Protein AF-L7L7N0-F1 (afdb_monomer_lite)

pLDDT: mean 76.64, std 14.83, range [45.53, 95.88]

Organism: NCBI:txid1121927

Radius of gyration: 48.12 Å; chains: 1; bounding box: 71×124×117 Å

InterPro domains:
  IPR010406 Protein of unknown function DUF1003 [PF06210] (37-137)
  IPR010406 Protein of unknown function DUF1003 [PTHR41386] (19-157)

Sequence (179 aa):
MTPRRLDTPSDGRRRVSDRFDADVVGVYAERVARFLGTGSYLAIQSIVVVVWIFLNIGVFAFEWDPYPFILLNLAFSTQAAYAAPLILLAQNRQENRDKVSLDEDRRRAAQTKSDTEFLARELAAVRLAVGETVTRDYLRRELDGLLDELLDRLAAGPAERGASSAVPPELTSLHRDRT

Structure (mmCIF, N/CA/C/O backbone):
data_AF-L7L7N0-F1
#
_entry.id   AF-L7L7N0-F1
#
loop_
_atom_site.group_PDB
_atom_site.id
_atom_site.type_symbol
_atom_site.label_atom_id
_atom_site.label_alt_id
_atom_site.label_comp_id
_atom_site.label_asym_id
_atom_site.label_entity_id
_atom_site.label_seq_id
_atom_site.pdbx_PDB_ins_code
_atom_site.Cartn_x
_atom_site.Cartn_y
_atom_site.Cartn_z
_atom_site.occupancy
_atom_site.B_iso_or_equiv
_atom_site.auth_seq_id
_atom_site.auth_comp_id
_atom_site.auth_asym_id
_atom_site.auth_atom_id
_atom_site.pdbx_PDB_model_num
ATOM 1 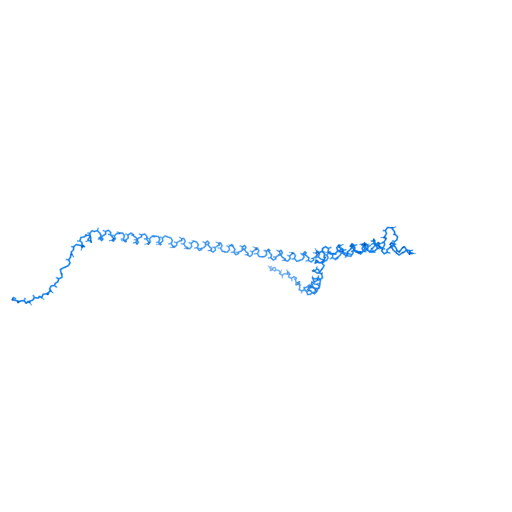N N . MET A 1 1 ? -42.019 31.771 11.434 1.00 45.53 1 MET A N 1
ATOM 2 C CA . MET A 1 1 ? -40.624 31.564 10.992 1.00 45.53 1 MET A CA 1
ATOM 3 C C . MET A 1 1 ? -40.309 30.080 11.090 1.00 45.53 1 MET A C 1
ATOM 5 O O . MET A 1 1 ? -40.008 29.599 12.171 1.00 45.53 1 MET A O 1
ATOM 9 N N . THR A 1 2 ? -40.461 29.337 9.999 1.00 48.53 2 THR A N 1
ATOM 10 C CA . THR A 1 2 ? -40.135 27.903 9.918 1.00 48.53 2 THR A CA 1
ATOM 11 C C . THR A 1 2 ? -38.901 27.754 9.025 1.00 48.53 2 THR A C 1
ATOM 13 O O . THR A 1 2 ? -38.911 28.283 7.911 1.00 48.53 2 THR A O 1
ATOM 16 N N . PRO A 1 3 ? -37.811 27.117 9.491 1.00 61.56 3 PRO A N 1
ATOM 17 C CA . PRO A 1 3 ? -36.571 27.053 8.731 1.00 61.56 3 PRO A CA 1
ATOM 18 C C . PRO A 1 3 ? -36.734 26.139 7.515 1.00 61.56 3 PRO A C 1
ATOM 20 O O . PRO A 1 3 ? -37.104 24.969 7.614 1.00 61.56 3 PRO A O 1
ATOM 23 N N . ARG A 1 4 ? -36.443 26.721 6.355 1.00 59.69 4 ARG A N 1
ATOM 24 C CA . ARG A 1 4 ? -36.387 26.089 5.041 1.00 59.69 4 ARG A CA 1
ATOM 25 C C . ARG A 1 4 ? -35.263 25.046 5.050 1.00 59.69 4 ARG A C 1
ATOM 27 O O . ARG A 1 4 ? -34.095 25.402 5.164 1.00 59.69 4 ARG A O 1
ATOM 34 N N . ARG A 1 5 ? -35.616 23.762 4.970 1.00 58.12 5 ARG A N 1
ATOM 35 C CA . ARG A 1 5 ? -34.667 22.658 4.770 1.00 58.12 5 ARG A CA 1
ATOM 36 C C . ARG A 1 5 ? -34.439 22.477 3.264 1.00 58.12 5 ARG A C 1
ATOM 38 O O . ARG A 1 5 ? -35.309 21.989 2.556 1.00 58.12 5 ARG A O 1
ATOM 45 N N . LEU A 1 6 ? -33.277 22.939 2.826 1.00 59.88 6 LEU A N 1
ATOM 46 C CA . LEU A 1 6 ? -32.586 22.782 1.539 1.00 59.88 6 LEU A CA 1
ATOM 47 C C . LEU A 1 6 ? -31.141 22.445 1.972 1.00 59.88 6 LEU A C 1
ATOM 49 O O . LEU A 1 6 ? -30.695 22.983 2.981 1.00 59.88 6 LEU A O 1
ATOM 53 N N . ASP A 1 7 ? -30.354 21.533 1.424 1.00 56.53 7 ASP A N 1
ATOM 54 C CA . ASP A 1 7 ? -30.317 20.823 0.158 1.00 56.53 7 ASP A CA 1
ATOM 55 C C . ASP A 1 7 ? -29.645 19.468 0.434 1.00 56.53 7 ASP A C 1
ATOM 57 O O . ASP A 1 7 ? -28.709 19.380 1.231 1.00 56.53 7 ASP A O 1
ATOM 61 N N . THR A 1 8 ? -30.080 18.396 -0.220 1.00 65.00 8 THR A N 1
ATOM 62 C CA . THR A 1 8 ? -29.271 17.175 -0.327 1.00 65.00 8 THR A CA 1
ATOM 63 C C . THR A 1 8 ? -28.892 17.042 -1.794 1.00 65.00 8 THR A C 1
ATOM 65 O O . THR A 1 8 ? -29.767 16.725 -2.602 1.00 65.00 8 THR A O 1
ATOM 68 N N . PRO A 1 9 ? -27.640 17.330 -2.192 1.00 59.34 9 PRO A N 1
ATOM 69 C CA . PRO A 1 9 ? -27.236 17.115 -3.569 1.00 59.34 9 PRO A CA 1
ATOM 70 C C . PRO A 1 9 ? -27.254 15.610 -3.861 1.00 59.34 9 PRO A C 1
ATOM 72 O O . PRO A 1 9 ? -26.589 14.810 -3.203 1.00 59.34 9 PRO A O 1
ATOM 75 N N . SER A 1 10 ? -28.067 15.224 -4.843 1.00 61.41 10 SER A N 1
ATOM 76 C CA . SER A 1 10 ? -28.111 13.876 -5.402 1.00 61.41 10 SER A CA 1
ATOM 77 C C . SER A 1 10 ? -26.831 13.625 -6.201 1.00 61.41 10 SER A C 1
ATOM 79 O O . SER A 1 10 ? -26.734 13.996 -7.369 1.00 61.41 10 SER A O 1
ATOM 81 N N . ASP A 1 11 ? -25.843 12.987 -5.577 1.00 60.16 11 ASP A N 1
ATOM 82 C CA . ASP A 1 11 ? -24.593 12.577 -6.232 1.00 60.16 11 ASP A CA 1
ATOM 83 C C . ASP A 1 11 ? -24.738 11.189 -6.894 1.00 60.16 11 ASP A C 1
ATOM 85 O O . ASP A 1 11 ? -24.020 10.227 -6.624 1.00 60.16 11 ASP A O 1
ATOM 89 N N . GLY A 1 12 ? -25.782 11.043 -7.715 1.00 58.50 12 GLY A N 1
ATOM 90 C CA . GLY A 1 12 ? -26.217 9.751 -8.254 1.00 58.50 12 GLY A CA 1
ATOM 91 C C . GLY A 1 12 ? -25.630 9.370 -9.615 1.00 58.50 12 GLY A C 1
ATOM 92 O O . GLY A 1 12 ? -25.898 8.269 -10.093 1.00 58.50 12 GLY A O 1
ATOM 93 N N . ARG A 1 13 ? -24.865 10.250 -10.281 1.00 56.81 13 ARG A N 1
ATOM 94 C CA . ARG A 1 13 ? -24.580 10.093 -11.725 1.00 56.81 13 ARG A CA 1
ATOM 95 C C . ARG A 1 13 ? -23.131 9.785 -12.109 1.00 56.81 13 ARG A C 1
ATOM 97 O O . ARG A 1 13 ? -22.865 9.600 -13.290 1.00 56.81 13 ARG A O 1
ATOM 104 N N . ARG A 1 14 ? -22.213 9.652 -11.145 1.00 56.41 14 ARG A N 1
ATOM 105 C CA . ARG A 1 14 ? -20.780 9.376 -11.401 1.00 56.41 14 ARG A CA 1
ATOM 106 C C . ARG A 1 14 ? -20.284 7.976 -11.023 1.00 56.41 14 ARG A C 1
ATOM 108 O O . ARG A 1 14 ? -19.096 7.725 -11.085 1.00 56.41 14 ARG A O 1
ATOM 115 N N . ARG A 1 15 ? -21.159 7.034 -10.652 1.00 58.00 15 ARG A N 1
ATOM 116 C CA . ARG A 1 15 ? -20.727 5.748 -10.054 1.00 58.00 15 ARG A CA 1
ATOM 117 C C . ARG A 1 15 ? -20.714 4.536 -10.998 1.00 58.00 15 ARG A C 1
ATOM 119 O O . ARG A 1 15 ? -20.417 3.427 -10.553 1.00 58.00 15 ARG A O 1
ATOM 126 N N . VAL A 1 16 ? -21.086 4.716 -12.269 1.00 56.34 16 VAL A N 1
ATOM 127 C CA . VAL A 1 16 ? -21.211 3.608 -13.239 1.00 56.34 16 VAL A CA 1
ATOM 128 C C . VAL A 1 16 ? -20.030 3.555 -14.214 1.00 56.34 16 VAL A C 1
ATOM 130 O O . VAL A 1 16 ? -19.582 2.455 -14.522 1.00 56.34 16 VAL A O 1
ATOM 133 N N . SER A 1 17 ? -19.470 4.700 -14.630 1.00 59.84 17 SER A N 1
ATOM 134 C CA . SER A 1 17 ? -18.269 4.733 -15.485 1.00 59.84 17 SER A CA 1
ATOM 135 C C . SER A 1 17 ? -17.025 4.205 -14.767 1.00 59.84 17 SER A C 1
ATOM 137 O O . SER A 1 17 ? -16.251 3.466 -15.361 1.00 59.84 17 SER A O 1
ATOM 139 N N . ASP A 1 18 ? -16.890 4.481 -13.467 1.00 58.69 18 ASP A N 1
ATOM 140 C CA . ASP A 1 18 ? -15.698 4.104 -12.695 1.00 58.69 18 ASP A CA 1
ATOM 141 C C . ASP A 1 18 ? -15.499 2.586 -12.559 1.00 58.69 18 ASP A C 1
ATOM 143 O O . ASP A 1 18 ? -14.375 2.136 -12.358 1.00 58.69 18 ASP A O 1
ATOM 147 N N . ARG A 1 19 ? -16.560 1.771 -12.666 1.00 58.88 19 ARG A N 1
ATOM 148 C CA . ARG A 1 19 ? -16.443 0.310 -12.486 1.00 58.88 19 ARG A CA 1
ATOM 149 C C . ARG A 1 19 ? -15.832 -0.391 -13.699 1.00 58.88 19 ARG A C 1
ATOM 151 O O . ARG A 1 19 ? -15.036 -1.303 -13.519 1.00 58.88 19 ARG A O 1
ATOM 158 N N . PHE A 1 20 ? -16.165 0.049 -14.912 1.00 55.50 20 P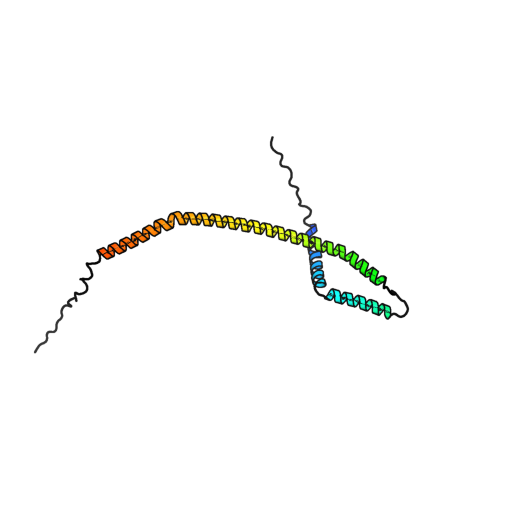HE A N 1
ATOM 159 C CA . PHE A 1 20 ? -15.662 -0.584 -16.136 1.00 55.50 20 PHE A CA 1
ATOM 160 C C . PHE A 1 20 ? -14.167 -0.315 -16.353 1.00 55.50 20 PHE A C 1
ATOM 162 O O . PHE A 1 20 ? -13.426 -1.239 -16.683 1.00 55.50 20 PHE A O 1
ATOM 169 N N . ASP A 1 21 ? -13.698 0.904 -16.071 1.00 64.38 21 ASP A N 1
ATOM 170 C CA . ASP A 1 21 ? -12.264 1.219 -16.106 1.00 64.38 21 ASP A CA 1
ATOM 171 C C . ASP A 1 21 ? -11.503 0.573 -14.934 1.00 64.38 21 ASP A C 1
ATOM 173 O O . ASP A 1 21 ? -10.330 0.204 -15.065 1.00 64.38 21 ASP A O 1
ATOM 177 N N . ALA A 1 22 ? -12.165 0.374 -13.787 1.00 63.91 22 ALA A N 1
ATOM 178 C CA . ALA A 1 22 ? -11.546 -0.238 -12.616 1.00 63.91 22 ALA A CA 1
ATOM 179 C C . ALA A 1 22 ? -11.165 -1.709 -12.834 1.00 63.91 22 ALA A C 1
ATOM 181 O O . ALA A 1 22 ? -10.072 -2.104 -12.409 1.00 63.91 22 ALA A O 1
ATOM 182 N N . ASP A 1 23 ? -12.011 -2.498 -13.490 1.00 68.94 23 ASP A N 1
ATOM 183 C CA . ASP A 1 23 ? -11.765 -3.932 -13.676 1.00 68.94 23 ASP A CA 1
ATOM 184 C C . ASP A 1 23 ? -10.646 -4.181 -14.694 1.00 68.94 23 ASP A C 1
ATOM 186 O O . ASP A 1 23 ? -9.697 -4.917 -14.414 1.00 68.94 23 ASP A O 1
ATOM 190 N N . VAL A 1 24 ? -10.684 -3.486 -15.835 1.00 70.44 24 VAL A N 1
ATOM 191 C CA . VAL A 1 24 ? -9.678 -3.627 -16.898 1.00 70.44 24 VAL A CA 1
ATOM 192 C C . VAL A 1 24 ? -8.301 -3.205 -16.384 1.00 70.44 24 VAL A C 1
ATOM 194 O O . VAL A 1 24 ? -7.350 -3.986 -16.416 1.00 70.44 24 VAL A O 1
ATOM 197 N N . VAL A 1 25 ? -8.192 -2.003 -15.811 1.00 69.31 25 VAL A N 1
ATOM 198 C CA . VAL A 1 25 ? -6.925 -1.489 -15.268 1.00 69.31 25 VAL A CA 1
ATOM 199 C C . VAL A 1 25 ? -6.458 -2.298 -14.049 1.00 69.31 25 VAL A C 1
ATOM 201 O O . VAL A 1 25 ? -5.255 -2.397 -13.817 1.00 69.31 25 VAL A O 1
ATOM 204 N N . GLY A 1 26 ? -7.369 -2.927 -13.296 1.00 71.56 26 GLY A N 1
ATOM 205 C CA . GLY A 1 26 ? -7.027 -3.788 -12.160 1.00 71.56 26 GLY A CA 1
ATOM 206 C C . GLY A 1 26 ? -6.234 -5.023 -12.588 1.00 71.56 26 GLY A C 1
ATOM 207 O O . GLY A 1 26 ? -5.173 -5.302 -12.029 1.00 71.56 26 GLY A O 1
ATOM 208 N N . VAL A 1 27 ? -6.686 -5.698 -13.648 1.00 77.06 27 VAL A N 1
ATOM 209 C CA . VAL A 1 27 ? -5.995 -6.866 -14.220 1.00 77.06 27 VAL A CA 1
ATOM 210 C C . VAL A 1 27 ? -4.625 -6.482 -14.796 1.00 77.06 27 VAL A C 1
ATOM 212 O O . VAL A 1 27 ? -3.644 -7.207 -14.602 1.00 77.06 27 VAL A O 1
ATOM 215 N N . TYR A 1 28 ? -4.519 -5.328 -15.466 1.00 75.38 28 TYR A N 1
ATOM 216 C CA . TYR A 1 28 ? -3.230 -4.826 -15.959 1.00 75.38 28 TYR A CA 1
ATOM 217 C C . TYR A 1 28 ? -2.274 -4.475 -14.815 1.00 75.38 28 TYR A C 1
ATOM 219 O O . TYR A 1 28 ? -1.110 -4.871 -14.863 1.00 75.38 28 TYR A O 1
ATOM 227 N N . ALA A 1 29 ? -2.754 -3.797 -13.770 1.00 72.75 29 ALA A N 1
ATOM 228 C CA . ALA A 1 29 ? -1.950 -3.440 -12.606 1.00 72.75 29 ALA A CA 1
ATOM 229 C C . ALA A 1 29 ? -1.427 -4.680 -11.872 1.00 72.75 29 ALA A C 1
ATOM 231 O O . ALA A 1 29 ? -0.257 -4.723 -11.511 1.00 72.75 29 ALA A O 1
ATOM 232 N N . GLU A 1 30 ? -2.242 -5.722 -11.714 1.00 80.25 30 GLU A N 1
ATOM 233 C CA . GLU A 1 30 ? -1.813 -6.975 -11.087 1.00 80.25 30 GLU A CA 1
ATOM 234 C C . GLU A 1 30 ? -0.767 -7.729 -11.924 1.00 80.25 30 GLU A C 1
ATOM 236 O O . GLU A 1 30 ? 0.146 -8.364 -11.389 1.00 80.25 30 GLU A O 1
ATOM 241 N N . ARG A 1 31 ? -0.852 -7.639 -13.255 1.00 79.38 31 ARG A N 1
ATOM 242 C CA . ARG A 1 31 ? 0.161 -8.204 -14.154 1.00 79.38 31 ARG A CA 1
ATOM 243 C C . ARG A 1 31 ? 1.468 -7.411 -14.103 1.00 79.38 31 ARG A C 1
ATOM 245 O O . ARG A 1 31 ? 2.533 -8.017 -14.023 1.00 79.38 31 ARG A O 1
ATOM 252 N N . VAL A 1 32 ? 1.386 -6.081 -14.098 1.00 76.50 32 VAL A N 1
ATOM 253 C CA . VAL A 1 32 ? 2.539 -5.175 -13.972 1.00 76.50 32 VAL A CA 1
ATOM 254 C C . VAL A 1 32 ? 3.199 -5.312 -12.599 1.00 76.50 32 VAL A C 1
ATOM 256 O O . VAL A 1 32 ? 4.418 -5.395 -12.529 1.00 76.50 32 VAL A O 1
ATOM 259 N N . ALA A 1 33 ? 2.429 -5.428 -11.516 1.00 78.44 33 ALA A N 1
ATOM 260 C CA . ALA A 1 33 ? 2.949 -5.621 -10.163 1.00 78.44 33 ALA A CA 1
ATOM 261 C C . ALA A 1 33 ? 3.716 -6.944 -10.027 1.00 78.44 33 ALA A C 1
ATOM 263 O O . ALA A 1 33 ? 4.829 -6.961 -9.504 1.00 78.44 33 ALA A O 1
ATOM 264 N N . ARG A 1 34 ? 3.176 -8.047 -10.565 1.00 80.06 34 ARG A N 1
ATOM 265 C CA . ARG A 1 34 ? 3.892 -9.335 -10.609 1.00 80.06 34 ARG A CA 1
ATOM 266 C C . ARG A 1 34 ? 5.153 -9.274 -11.473 1.00 80.06 34 ARG A C 1
ATOM 268 O O . ARG A 1 34 ? 6.156 -9.902 -11.140 1.00 80.06 34 ARG A O 1
ATOM 275 N N . PHE A 1 35 ? 5.112 -8.509 -12.561 1.00 78.25 35 PHE A N 1
ATOM 276 C CA . PHE A 1 35 ? 6.240 -8.336 -13.473 1.00 78.25 35 PHE A CA 1
ATOM 277 C C . PHE A 1 35 ? 7.359 -7.452 -12.899 1.00 78.25 35 PHE A C 1
ATOM 279 O O . PHE A 1 35 ? 8.527 -7.778 -13.077 1.00 78.25 35 PHE A O 1
ATOM 286 N N . LEU A 1 36 ? 7.019 -6.379 -12.178 1.00 77.31 36 LEU A N 1
ATOM 287 C CA . LEU A 1 36 ? 7.976 -5.479 -11.521 1.00 77.31 36 LEU A CA 1
ATOM 288 C C . LEU A 1 36 ? 8.532 -6.057 -10.210 1.00 77.31 36 LEU A C 1
ATOM 290 O O . LEU A 1 36 ? 9.675 -5.778 -9.864 1.00 77.31 36 LEU A O 1
ATOM 294 N N . GLY A 1 37 ? 7.745 -6.859 -9.484 1.00 71.62 37 GLY A N 1
ATOM 295 C CA . GLY A 1 37 ? 8.171 -7.497 -8.231 1.00 71.62 37 GLY A CA 1
ATOM 296 C C . GLY A 1 37 ? 9.097 -8.701 -8.428 1.00 71.62 37 GLY A C 1
ATOM 297 O O . GLY A 1 37 ? 9.842 -9.067 -7.523 1.00 71.62 37 GLY A O 1
ATOM 298 N N . THR A 1 38 ? 9.088 -9.298 -9.620 1.00 80.38 38 THR A N 1
ATOM 299 C CA . THR A 1 38 ? 10.027 -10.355 -10.001 1.00 80.38 38 THR A CA 1
ATOM 300 C C . THR A 1 38 ? 11.196 -9.680 -10.715 1.00 80.38 38 THR A C 1
ATOM 302 O O . THR A 1 38 ? 10.978 -9.014 -11.722 1.00 80.38 38 THR A O 1
ATOM 305 N N . GLY A 1 39 ? 12.444 -9.842 -10.255 1.00 84.19 39 GLY A N 1
ATOM 306 C CA . GLY A 1 39 ? 13.639 -9.195 -10.847 1.00 84.19 39 GLY A CA 1
ATOM 307 C C . GLY A 1 39 ? 13.866 -9.436 -12.357 1.00 84.19 39 GLY A C 1
ATOM 308 O O . GLY A 1 39 ? 14.780 -8.871 -12.955 1.00 84.19 39 GLY A O 1
ATOM 309 N N . SER A 1 40 ? 13.013 -10.241 -12.992 1.00 84.75 40 SER A N 1
ATOM 310 C CA . SER A 1 40 ? 12.897 -10.472 -14.428 1.00 84.75 40 SER A CA 1
ATOM 311 C C . SER A 1 40 ? 12.799 -9.199 -15.273 1.00 84.75 40 SER A C 1
ATOM 313 O O . SER A 1 40 ? 13.376 -9.183 -16.357 1.00 84.75 40 SER A O 1
ATOM 315 N N . TYR A 1 41 ? 12.128 -8.132 -14.817 1.00 86.50 41 TYR A N 1
ATOM 316 C CA . TYR A 1 41 ? 12.071 -6.881 -15.592 1.00 86.50 41 TYR A CA 1
ATOM 317 C C . TYR A 1 41 ? 13.466 -6.275 -15.803 1.00 86.50 41 TYR A C 1
ATOM 319 O O . TYR A 1 41 ? 13.849 -5.982 -16.936 1.00 86.50 41 TYR A O 1
ATOM 327 N N . LEU A 1 42 ? 14.252 -6.168 -14.726 1.00 87.56 42 LEU A N 1
ATOM 328 C CA . LEU A 1 42 ? 15.623 -5.653 -14.775 1.00 87.56 42 LEU A CA 1
ATOM 329 C C . LEU A 1 42 ? 16.539 -6.549 -15.616 1.00 87.56 42 LEU A C 1
ATOM 331 O O . LEU A 1 42 ? 17.396 -6.041 -16.338 1.00 87.56 42 LEU A O 1
ATOM 335 N N . ALA A 1 43 ? 16.333 -7.870 -15.569 1.00 90.50 43 ALA A N 1
ATOM 336 C CA . ALA A 1 43 ? 17.079 -8.820 -16.391 1.00 90.50 43 ALA A CA 1
ATOM 337 C C . ALA A 1 43 ? 16.795 -8.620 -17.890 1.00 90.50 43 ALA A C 1
ATOM 339 O O . ALA A 1 43 ? 17.729 -8.482 -18.677 1.00 90.50 43 ALA A O 1
ATOM 340 N N . ILE A 1 44 ? 15.518 -8.536 -18.283 1.00 90.31 44 ILE A N 1
ATOM 341 C CA . ILE A 1 44 ? 15.117 -8.297 -19.679 1.00 90.31 44 ILE A CA 1
ATOM 342 C C . ILE A 1 44 ? 15.632 -6.934 -20.158 1.00 90.31 44 ILE A C 1
ATOM 344 O O . ILE A 1 44 ? 16.208 -6.849 -21.240 1.00 90.31 44 ILE A O 1
ATOM 348 N N . GLN A 1 45 ? 15.483 -5.880 -19.350 1.00 89.69 45 GLN A N 1
ATOM 349 C CA . GLN A 1 45 ? 15.959 -4.537 -19.687 1.00 89.69 45 GLN A CA 1
ATOM 350 C C . GLN A 1 45 ? 17.480 -4.507 -19.901 1.00 89.69 45 GLN A C 1
ATOM 352 O O . GLN A 1 45 ? 17.952 -3.940 -20.884 1.00 89.69 45 GLN A O 1
ATOM 357 N N . SER A 1 46 ? 18.239 -5.172 -19.027 1.00 90.81 46 SER A N 1
ATOM 358 C CA . SER A 1 46 ? 19.694 -5.306 -19.166 1.00 90.81 46 SER A CA 1
ATOM 359 C C . SER A 1 46 ? 20.076 -6.051 -20.444 1.00 90.81 46 SER A C 1
ATOM 361 O O . SER A 1 46 ? 20.957 -5.599 -21.170 1.00 90.81 46 SER A O 1
ATOM 363 N N . ILE A 1 47 ? 19.385 -7.151 -20.764 1.00 94.06 47 ILE A N 1
ATOM 364 C CA . ILE A 1 47 ? 19.617 -7.910 -22.001 1.00 94.06 47 ILE A CA 1
ATOM 365 C C . ILE A 1 47 ? 19.379 -7.029 -23.229 1.00 94.06 47 ILE A C 1
ATOM 367 O O . ILE A 1 47 ? 20.204 -7.031 -24.135 1.00 94.06 47 ILE A O 1
ATOM 371 N N . VAL A 1 48 ? 18.296 -6.247 -23.256 1.00 90.81 48 VAL A N 1
ATOM 372 C CA . VAL A 1 48 ? 17.995 -5.342 -24.378 1.00 90.81 48 VAL A CA 1
ATOM 373 C C . VAL A 1 48 ? 19.115 -4.320 -24.580 1.00 90.81 48 VAL A C 1
ATOM 375 O O . VAL A 1 48 ? 19.574 -4.149 -25.706 1.00 90.81 48 VAL A O 1
ATOM 378 N N . VAL A 1 49 ? 19.597 -3.686 -23.505 1.00 89.38 49 VAL A N 1
ATOM 379 C CA . VAL A 1 49 ? 20.711 -2.723 -23.574 1.00 89.38 49 VAL A CA 1
ATOM 380 C C . VAL A 1 49 ? 21.985 -3.390 -24.089 1.00 89.38 49 VAL A C 1
ATOM 382 O O . VAL A 1 49 ? 22.641 -2.870 -24.987 1.00 89.38 49 VAL A O 1
ATOM 385 N N . VAL A 1 50 ? 22.318 -4.565 -23.556 1.00 89.88 50 VAL A N 1
ATOM 386 C CA . VAL A 1 50 ? 23.511 -5.322 -23.947 1.00 89.88 50 VAL A CA 1
ATOM 387 C C . VAL A 1 50 ? 23.443 -5.739 -25.420 1.00 89.88 50 VAL A C 1
ATOM 389 O O . VAL A 1 50 ? 24.401 -5.528 -26.159 1.00 89.88 50 VAL A O 1
ATOM 392 N N . VAL A 1 51 ? 22.304 -6.267 -25.876 1.00 89.12 51 VAL A N 1
ATOM 393 C CA . VAL A 1 51 ? 22.076 -6.631 -27.284 1.00 89.12 51 VAL A CA 1
ATOM 394 C C . VAL A 1 51 ? 22.161 -5.405 -28.191 1.00 89.12 51 VAL A C 1
ATOM 396 O O . VAL A 1 51 ? 22.758 -5.498 -29.259 1.00 89.12 51 VAL A O 1
ATOM 399 N N . TRP A 1 52 ? 21.624 -4.257 -27.771 1.00 85.75 52 TRP A N 1
ATOM 400 C CA . TRP A 1 52 ? 21.709 -3.008 -28.533 1.00 85.75 52 TRP A CA 1
ATOM 401 C C . TRP A 1 52 ? 23.158 -2.563 -28.733 1.00 85.75 52 TRP A C 1
ATOM 403 O O . TRP A 1 52 ? 23.563 -2.267 -29.856 1.00 85.75 52 TRP A O 1
ATOM 413 N N . ILE A 1 53 ? 23.957 -2.587 -27.661 1.00 83.25 53 ILE A N 1
ATOM 414 C CA . ILE A 1 53 ? 25.389 -2.271 -27.709 1.00 83.25 53 ILE A CA 1
ATOM 415 C C . ILE A 1 53 ? 26.119 -3.247 -28.645 1.00 83.25 53 ILE A C 1
ATOM 417 O O . ILE A 1 53 ? 26.866 -2.813 -29.519 1.00 83.25 53 ILE A O 1
ATOM 421 N N . PHE A 1 54 ? 25.880 -4.558 -28.523 1.00 84.12 54 PHE A N 1
ATOM 422 C CA . PHE A 1 54 ? 26.523 -5.557 -29.386 1.00 84.12 54 PHE A CA 1
ATOM 423 C C . PHE A 1 54 ? 26.118 -5.439 -30.858 1.00 84.12 54 PHE A C 1
ATOM 425 O O . PHE A 1 54 ? 26.971 -5.590 -31.730 1.00 84.12 54 PHE A O 1
ATOM 432 N N . LEU A 1 55 ? 24.848 -5.153 -31.151 1.00 81.94 55 LEU A N 1
ATOM 433 C CA . LEU A 1 55 ? 24.363 -4.941 -32.516 1.00 81.94 55 LEU A CA 1
ATOM 434 C C . LEU A 1 55 ? 24.987 -3.684 -33.133 1.00 81.94 55 LEU A C 1
ATOM 436 O O . LEU A 1 55 ? 25.369 -3.697 -34.300 1.00 81.94 55 LEU A O 1
ATOM 440 N N . ASN A 1 56 ? 25.152 -2.630 -32.336 1.00 78.38 56 ASN A N 1
ATOM 441 C CA . ASN A 1 56 ? 25.797 -1.395 -32.761 1.00 78.38 56 ASN A CA 1
ATOM 442 C C . ASN A 1 56 ? 27.296 -1.585 -33.067 1.00 78.38 56 ASN A C 1
ATOM 444 O O . ASN A 1 56 ? 27.773 -1.093 -34.083 1.00 78.38 56 ASN A O 1
ATOM 448 N N . ILE A 1 57 ? 28.014 -2.364 -32.246 1.00 73.81 57 ILE A N 1
ATOM 449 C CA . ILE A 1 57 ? 29.441 -2.677 -32.452 1.00 73.81 57 ILE A CA 1
ATOM 450 C C . ILE A 1 57 ? 29.645 -3.703 -33.587 1.00 73.81 57 ILE A C 1
ATOM 452 O O . ILE A 1 57 ? 30.656 -3.667 -34.285 1.00 73.81 57 ILE A O 1
ATOM 456 N N . GLY A 1 58 ? 28.707 -4.638 -33.775 1.00 69.94 58 GLY A N 1
ATOM 457 C CA . GLY A 1 58 ? 28.820 -5.737 -34.740 1.00 69.94 58 GLY A CA 1
ATOM 458 C C . GLY A 1 58 ? 28.472 -5.374 -36.189 1.00 69.94 58 GLY A C 1
ATOM 459 O O . GLY A 1 58 ? 28.973 -6.017 -37.112 1.00 69.94 58 GLY A O 1
ATOM 460 N N . VAL A 1 59 ? 27.645 -4.348 -36.425 1.00 61.59 59 VAL A N 1
ATOM 461 C CA . VAL A 1 59 ? 27.268 -3.904 -37.781 1.00 61.59 59 VAL A CA 1
ATOM 462 C C . VAL A 1 59 ? 28.286 -2.874 -38.294 1.00 61.59 59 VAL A C 1
ATOM 464 O O . VAL A 1 59 ? 28.080 -1.663 -38.266 1.00 61.59 59 VAL A O 1
ATOM 467 N N . PHE A 1 60 ? 29.409 -3.400 -38.783 1.00 58.53 60 PHE A N 1
ATOM 468 C CA . PHE A 1 60 ? 30.641 -2.707 -39.191 1.00 58.53 60 PHE A CA 1
ATOM 469 C C . PHE A 1 60 ? 30.564 -1.802 -40.450 1.00 58.53 60 PHE A C 1
ATOM 471 O O . PHE A 1 60 ? 31.542 -1.695 -41.186 1.00 58.53 60 PHE A O 1
ATOM 478 N N . ALA A 1 61 ? 29.444 -1.131 -40.743 1.00 58.16 61 ALA A N 1
ATOM 479 C CA . ALA A 1 61 ? 29.378 -0.253 -41.928 1.00 58.16 61 ALA A CA 1
ATOM 480 C C . ALA A 1 61 ? 28.489 0.996 -41.825 1.00 58.16 61 ALA A C 1
ATOM 482 O O . ALA A 1 61 ? 28.623 1.880 -42.666 1.00 58.16 61 ALA A O 1
ATOM 483 N N . PHE A 1 62 ? 27.582 1.084 -40.845 1.00 60.50 62 PHE A N 1
ATOM 484 C CA . PHE A 1 62 ? 26.542 2.126 -40.845 1.00 60.50 62 PHE A CA 1
ATOM 485 C C . PHE A 1 62 ? 26.423 2.947 -39.557 1.00 60.50 62 PHE A C 1
ATOM 487 O O . PHE A 1 62 ? 25.572 3.832 -39.543 1.00 60.50 62 PHE A O 1
ATOM 494 N N . GLU A 1 63 ? 27.239 2.677 -38.519 1.00 64.88 63 GLU A N 1
ATOM 495 C CA . GLU A 1 63 ? 27.312 3.457 -37.261 1.00 64.88 63 GLU A CA 1
ATOM 496 C C . GLU A 1 63 ? 25.949 4.039 -36.843 1.00 64.88 63 GLU A C 1
ATOM 498 O O . GLU A 1 63 ? 25.769 5.245 -36.698 1.00 64.88 63 GLU A O 1
ATOM 503 N N . TRP A 1 64 ? 24.937 3.173 -36.7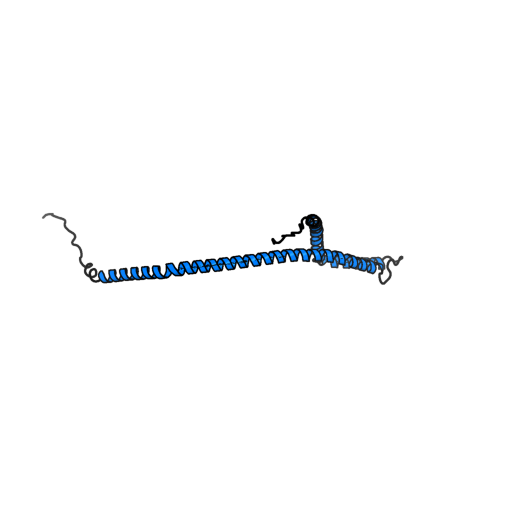29 1.00 65.44 64 TRP A N 1
ATOM 504 C CA . TRP A 1 64 ? 23.538 3.617 -36.678 1.00 65.44 64 TRP A CA 1
ATOM 505 C C . TRP A 1 64 ? 23.201 4.411 -35.401 1.00 65.44 64 TRP A C 1
ATOM 507 O O . TRP A 1 64 ? 22.214 5.141 -35.368 1.00 65.44 64 TRP A O 1
ATOM 517 N N . ASP A 1 65 ? 24.035 4.282 -34.364 1.00 72.44 65 ASP A N 1
ATOM 518 C CA . ASP A 1 65 ? 23.980 5.066 -33.125 1.00 72.44 65 ASP A CA 1
ATOM 519 C C . ASP A 1 65 ? 25.400 5.176 -32.517 1.00 72.44 65 ASP A C 1
ATOM 521 O O . ASP A 1 65 ? 25.762 4.345 -31.684 1.00 72.44 65 ASP A O 1
ATOM 525 N N . PRO A 1 66 ? 26.254 6.114 -32.974 1.00 70.69 66 PRO A N 1
ATOM 526 C CA . PRO A 1 66 ? 27.621 6.267 -32.476 1.00 70.69 66 PRO A CA 1
ATOM 527 C C . PRO A 1 66 ? 27.638 6.653 -30.991 1.00 70.69 66 PRO A C 1
ATOM 529 O O . PRO A 1 66 ? 26.689 7.246 -30.473 1.00 70.69 66 PRO A O 1
ATOM 532 N N . TYR A 1 67 ? 28.740 6.368 -30.292 1.00 63.84 67 TYR A N 1
ATOM 533 C CA . TYR A 1 67 ? 28.938 6.813 -28.906 1.00 63.84 67 TYR A CA 1
ATOM 534 C C . TYR A 1 67 ? 28.690 8.334 -28.804 1.00 63.84 67 TYR A C 1
ATOM 536 O O . TYR A 1 67 ? 29.369 9.077 -29.519 1.00 63.84 67 TYR A O 1
ATOM 544 N N . PRO A 1 68 ? 27.739 8.839 -27.981 1.00 66.44 68 PRO A N 1
ATOM 545 C CA . PRO A 1 68 ? 27.191 8.281 -26.732 1.00 66.44 68 PRO A CA 1
ATOM 546 C C . PRO A 1 68 ? 25.760 7.671 -26.793 1.00 66.44 68 PRO A C 1
ATOM 548 O O . PRO A 1 68 ? 24.988 7.839 -25.848 1.00 66.44 68 PRO A O 1
ATOM 551 N N . PHE A 1 69 ? 25.389 6.956 -27.861 1.00 80.00 69 PHE A N 1
ATOM 552 C CA . PHE A 1 69 ? 24.096 6.253 -28.011 1.00 80.00 69 PHE A CA 1
ATOM 553 C C . PHE A 1 69 ? 22.859 7.158 -27.812 1.00 80.00 69 PHE A C 1
ATOM 555 O O . PHE A 1 69 ? 22.108 7.054 -26.833 1.00 80.00 69 PHE A O 1
ATOM 562 N N . ILE A 1 70 ? 22.657 8.106 -28.728 1.00 82.88 70 ILE A N 1
ATOM 563 C CA . ILE A 1 70 ? 21.597 9.124 -28.655 1.00 82.88 70 ILE A CA 1
ATOM 564 C C . ILE A 1 70 ? 20.212 8.484 -28.776 1.00 82.88 70 ILE A C 1
ATOM 566 O O . ILE A 1 70 ? 19.287 8.896 -28.074 1.00 82.88 70 ILE A O 1
ATOM 570 N N . LEU A 1 71 ? 20.057 7.464 -29.625 1.00 84.88 71 LEU A N 1
ATOM 571 C CA . LEU A 1 71 ? 18.763 6.806 -29.826 1.00 84.88 71 LEU A CA 1
ATOM 572 C C . LEU A 1 71 ? 18.349 6.000 -28.597 1.00 84.88 71 LEU A C 1
ATOM 574 O O . LEU A 1 71 ? 17.190 6.072 -28.180 1.00 84.88 71 LEU A O 1
ATOM 578 N N . LEU A 1 72 ? 19.298 5.294 -27.975 1.00 86.88 72 LEU A N 1
ATOM 579 C CA . LEU A 1 72 ? 19.058 4.599 -26.711 1.00 86.88 72 LEU A CA 1
ATOM 580 C C . LEU A 1 72 ? 18.635 5.595 -25.624 1.00 86.88 72 LEU A C 1
ATOM 582 O O . LEU A 1 72 ? 17.617 5.394 -24.962 1.00 86.88 72 LEU A O 1
ATOM 586 N N . ASN A 1 73 ? 19.355 6.708 -25.483 1.00 87.50 73 ASN A N 1
ATOM 587 C CA . ASN A 1 73 ? 19.008 7.752 -24.517 1.00 87.50 73 ASN A CA 1
ATOM 588 C C . ASN A 1 73 ? 17.635 8.384 -24.780 1.00 87.50 73 ASN A C 1
ATOM 590 O O . ASN A 1 73 ? 16.875 8.626 -23.838 1.00 87.50 73 ASN A O 1
ATOM 594 N N . LEU A 1 74 ? 17.277 8.624 -26.043 1.00 88.50 74 LEU A N 1
ATOM 595 C CA . LEU A 1 74 ? 15.963 9.147 -26.410 1.00 88.50 74 LEU A CA 1
ATOM 596 C C . LEU A 1 74 ? 14.847 8.149 -26.067 1.00 88.50 74 LEU A C 1
ATOM 598 O O . LEU A 1 74 ? 13.803 8.539 -25.533 1.00 88.50 74 LEU A O 1
ATOM 602 N N . ALA A 1 75 ? 15.078 6.857 -26.317 1.00 89.19 75 ALA A N 1
ATOM 603 C CA . ALA A 1 75 ? 14.140 5.797 -25.970 1.00 89.19 75 ALA A CA 1
ATOM 604 C C . ALA A 1 75 ? 13.926 5.713 -24.451 1.00 89.19 75 ALA A C 1
ATOM 606 O O . ALA A 1 75 ? 12.783 5.733 -23.997 1.00 89.19 75 ALA A O 1
ATOM 607 N N . PHE A 1 76 ? 15.003 5.716 -23.660 1.00 90.31 76 PHE A N 1
ATOM 608 C CA . PHE A 1 76 ? 14.930 5.744 -22.195 1.00 90.31 76 PHE A CA 1
ATOM 609 C C . PHE A 1 76 ? 14.240 7.003 -21.661 1.00 90.31 76 PHE A C 1
ATOM 611 O O . PHE A 1 76 ? 13.427 6.919 -20.741 1.00 90.31 76 PHE A O 1
ATOM 618 N N . SER A 1 77 ? 14.511 8.165 -22.260 1.00 93.62 77 SER A N 1
ATOM 619 C CA . SER A 1 77 ? 13.864 9.425 -21.876 1.00 93.62 77 SER A CA 1
ATOM 620 C C . SER A 1 77 ? 12.354 9.363 -22.109 1.00 93.62 77 SER A C 1
ATOM 622 O O . SER A 1 77 ? 11.566 9.728 -21.238 1.00 93.62 77 SER A O 1
ATOM 624 N N . THR A 1 78 ? 11.941 8.824 -23.256 1.00 91.88 78 THR A N 1
ATOM 625 C CA . THR A 1 78 ? 10.523 8.624 -23.586 1.00 91.88 78 THR A CA 1
ATOM 626 C C . THR A 1 78 ? 9.883 7.575 -22.671 1.00 91.88 78 THR A C 1
ATOM 628 O O . THR A 1 78 ? 8.765 7.769 -22.192 1.00 91.88 78 THR A O 1
ATOM 631 N N . GLN A 1 79 ? 10.599 6.487 -22.369 1.00 93.12 79 GLN A N 1
ATOM 632 C CA . GLN A 1 79 ? 10.150 5.438 -21.453 1.00 93.12 79 GLN A CA 1
ATOM 633 C C . GLN A 1 79 ? 9.877 6.004 -20.053 1.00 93.12 79 GLN A C 1
ATOM 635 O O . GLN A 1 79 ? 8.820 5.740 -19.480 1.00 93.12 79 GLN A O 1
ATOM 640 N N . ALA A 1 80 ? 10.791 6.816 -19.519 1.00 90.88 80 ALA A N 1
ATOM 641 C CA . ALA A 1 80 ? 10.610 7.485 -18.234 1.00 90.88 80 ALA A CA 1
ATOM 642 C C . ALA A 1 80 ? 9.435 8.478 -18.265 1.00 90.88 80 ALA A C 1
ATOM 644 O O . ALA A 1 80 ? 8.620 8.500 -17.340 1.00 90.88 80 ALA A O 1
ATOM 645 N N . ALA A 1 81 ? 9.301 9.247 -19.351 1.00 94.75 81 ALA A N 1
ATOM 646 C CA . ALA A 1 81 ? 8.217 10.212 -19.517 1.00 94.75 81 ALA A CA 1
ATOM 647 C C . ALA A 1 81 ? 6.827 9.552 -19.526 1.00 94.75 81 ALA A C 1
ATOM 649 O O . ALA A 1 81 ? 5.893 10.093 -18.939 1.00 94.75 81 ALA A O 1
ATOM 650 N N . TYR A 1 82 ? 6.683 8.370 -20.136 1.00 93.00 82 TYR A N 1
ATOM 651 C CA . TYR A 1 82 ? 5.421 7.619 -20.132 1.00 93.00 82 TYR A CA 1
ATOM 652 C C . TYR A 1 82 ? 5.190 6.816 -18.839 1.00 93.00 82 TYR A C 1
ATOM 654 O O . TYR A 1 82 ? 4.046 6.556 -18.461 1.00 93.00 82 TYR A O 1
ATOM 662 N N . ALA A 1 83 ? 6.253 6.463 -18.111 1.00 89.50 83 ALA A N 1
ATOM 663 C CA . ALA A 1 83 ? 6.124 5.796 -16.819 1.00 89.50 83 ALA A CA 1
ATOM 664 C C . ALA A 1 83 ? 5.455 6.698 -15.767 1.00 89.50 83 ALA A C 1
ATOM 666 O O . ALA A 1 83 ? 4.602 6.227 -15.019 1.00 89.50 83 ALA A O 1
ATOM 667 N N . ALA A 1 84 ? 5.783 7.994 -15.736 1.00 88.69 84 ALA A N 1
ATOM 668 C CA . ALA A 1 84 ? 5.229 8.949 -14.770 1.00 88.69 84 ALA A CA 1
ATOM 669 C C . ALA A 1 84 ? 3.679 8.987 -14.719 1.00 88.69 84 ALA A C 1
ATOM 671 O O . ALA A 1 84 ? 3.125 8.801 -13.632 1.00 88.69 84 ALA A O 1
ATOM 672 N N . PRO A 1 85 ? 2.942 9.162 -15.837 1.00 86.44 85 PRO A N 1
ATOM 673 C CA . PRO A 1 85 ? 1.478 9.159 -15.814 1.00 86.44 85 PRO A CA 1
ATOM 674 C C . PRO A 1 85 ? 0.879 7.784 -15.485 1.00 86.44 85 PRO A C 1
ATOM 676 O O . PRO A 1 85 ? -0.149 7.718 -14.812 1.00 86.44 85 PRO A O 1
ATOM 679 N N . LEU A 1 86 ? 1.517 6.685 -15.903 1.00 84.38 86 LEU A N 1
ATOM 680 C CA . LEU A 1 86 ? 1.086 5.329 -15.541 1.00 84.38 86 LEU A CA 1
ATOM 681 C C . LEU A 1 86 ? 1.191 5.083 -14.033 1.00 84.38 86 LEU A C 1
ATOM 683 O O . LEU A 1 86 ? 0.268 4.542 -13.423 1.00 84.38 86 LEU A O 1
ATOM 687 N N . ILE A 1 87 ? 2.302 5.511 -13.432 1.00 85.12 87 ILE A N 1
ATOM 688 C CA . ILE A 1 87 ? 2.527 5.428 -11.988 1.00 85.12 87 ILE A CA 1
ATOM 689 C C . ILE A 1 87 ? 1.500 6.289 -11.251 1.00 85.12 87 ILE A C 1
ATOM 691 O O . ILE A 1 87 ? 0.899 5.811 -10.295 1.00 85.12 87 ILE A O 1
ATOM 695 N N . LEU A 1 88 ? 1.236 7.513 -11.718 1.00 84.56 88 LEU A N 1
ATOM 696 C CA . LEU A 1 88 ? 0.234 8.402 -11.121 1.00 84.56 88 LEU A CA 1
ATOM 697 C C . LEU A 1 88 ? -1.166 7.772 -11.141 1.00 84.56 88 LEU A C 1
ATOM 699 O O . LEU A 1 88 ? -1.893 7.830 -10.149 1.00 84.56 88 LEU A O 1
ATOM 703 N N . LEU A 1 89 ? -1.540 7.116 -12.242 1.00 81.38 89 LEU A N 1
ATOM 704 C CA . LEU A 1 89 ? -2.827 6.429 -12.342 1.00 81.38 89 LEU A CA 1
ATOM 705 C C . LEU A 1 89 ? -2.904 5.215 -11.402 1.00 81.38 89 LEU A C 1
ATOM 707 O O . LEU A 1 89 ? -3.943 4.977 -10.782 1.00 81.38 89 LEU A O 1
ATOM 711 N N . ALA A 1 90 ? -1.803 4.473 -11.254 1.00 79.31 90 ALA A N 1
ATOM 712 C CA . ALA A 1 90 ? -1.706 3.377 -10.294 1.00 79.31 90 ALA A CA 1
ATOM 713 C C . ALA A 1 90 ? -1.794 3.877 -8.839 1.00 79.31 90 ALA A C 1
ATOM 715 O O . ALA A 1 90 ? -2.509 3.280 -8.031 1.00 79.31 90 ALA A O 1
ATOM 716 N N . GLN A 1 91 ? -1.137 4.996 -8.523 1.00 82.62 91 GLN A N 1
ATOM 717 C CA . GLN A 1 91 ? -1.133 5.613 -7.194 1.00 82.62 91 GLN A CA 1
ATOM 718 C C . GLN A 1 91 ? -2.510 6.154 -6.801 1.00 82.62 91 GLN A C 1
ATOM 720 O O . GLN A 1 91 ? -3.001 5.809 -5.730 1.00 82.62 91 GLN A O 1
ATOM 725 N N . ASN A 1 92 ? -3.191 6.896 -7.682 1.00 77.12 92 ASN A N 1
ATOM 726 C CA . ASN A 1 92 ? -4.551 7.393 -7.422 1.00 77.12 92 ASN A CA 1
ATOM 727 C C . ASN A 1 92 ? -5.526 6.259 -7.061 1.00 77.12 92 ASN A C 1
ATOM 729 O O . ASN A 1 92 ? -6.449 6.432 -6.264 1.00 77.12 92 ASN A O 1
ATOM 733 N N . ARG A 1 93 ? -5.326 5.068 -7.635 1.00 74.12 93 ARG A N 1
ATOM 734 C CA . ARG A 1 93 ? -6.139 3.891 -7.316 1.00 74.12 93 ARG A CA 1
ATOM 735 C C . ARG A 1 93 ? -5.777 3.244 -5.988 1.00 74.12 93 ARG A C 1
ATOM 737 O O . ARG A 1 93 ? -6.693 2.823 -5.283 1.00 74.12 93 ARG A O 1
ATOM 744 N N . GLN A 1 94 ? -4.489 3.146 -5.664 1.00 78.62 94 GLN A N 1
ATOM 745 C CA . GLN A 1 94 ? -4.050 2.682 -4.346 1.00 78.62 94 GLN A CA 1
ATOM 746 C C . GLN A 1 94 ? -4.622 3.595 -3.261 1.00 78.62 94 GLN A C 1
ATOM 748 O O . GLN A 1 94 ? -5.321 3.112 -2.380 1.00 78.62 94 GLN A O 1
ATOM 753 N N . GLU A 1 95 ? -4.493 4.912 -3.424 1.00 82.00 95 GLU A N 1
ATOM 754 C CA . GLU A 1 95 ? -5.016 5.892 -2.472 1.00 82.00 95 GLU A CA 1
ATOM 755 C C . GLU A 1 95 ? -6.542 5.782 -2.295 1.00 82.00 95 GLU A C 1
ATOM 757 O O . GLU A 1 95 ? -7.050 5.841 -1.176 1.00 82.00 95 GLU A O 1
ATOM 762 N N . ASN A 1 96 ? -7.295 5.569 -3.379 1.00 81.00 96 ASN A N 1
ATOM 763 C CA . ASN A 1 96 ? -8.742 5.360 -3.293 1.00 81.00 96 ASN A CA 1
ATOM 764 C C . ASN A 1 96 ? -9.111 4.062 -2.560 1.00 81.00 96 ASN A C 1
ATOM 766 O O . ASN A 1 96 ? -10.055 4.057 -1.768 1.00 81.00 96 ASN A O 1
ATOM 770 N N . ARG A 1 97 ? -8.383 2.964 -2.800 1.00 81.62 97 ARG A N 1
ATOM 771 C CA . ARG A 1 97 ? -8.597 1.693 -2.092 1.00 81.62 97 ARG A CA 1
ATOM 772 C C . ARG A 1 97 ? -8.257 1.828 -0.608 1.00 81.62 97 ARG A C 1
ATOM 774 O O . ARG A 1 97 ? -9.031 1.371 0.232 1.00 81.62 97 ARG A O 1
ATOM 781 N N . ASP A 1 98 ? -7.155 2.499 -0.302 1.00 82.62 98 ASP A N 1
ATOM 782 C CA . ASP A 1 98 ? -6.691 2.728 1.063 1.00 82.62 98 ASP A CA 1
ATOM 783 C C . ASP A 1 98 ? -7.695 3.584 1.838 1.00 82.62 98 ASP A C 1
ATOM 785 O O . ASP A 1 98 ? -8.063 3.224 2.957 1.00 82.62 98 ASP A O 1
ATOM 789 N N . LYS A 1 99 ? -8.238 4.641 1.213 1.00 86.19 99 LYS A N 1
ATOM 790 C CA . LYS A 1 99 ? -9.325 5.464 1.774 1.00 86.19 99 LYS A CA 1
ATOM 791 C C . LYS A 1 99 ? -10.560 4.637 2.127 1.00 86.19 99 LYS A C 1
ATOM 793 O O . LYS A 1 99 ? -11.072 4.770 3.235 1.00 86.19 99 LYS A O 1
ATOM 798 N N . VAL A 1 100 ? -11.019 3.769 1.220 1.00 85.62 100 VAL A N 1
ATOM 799 C CA . VAL A 1 100 ? -12.180 2.899 1.484 1.00 85.62 100 VAL A CA 1
ATOM 800 C C . VAL A 1 100 ? -11.896 1.949 2.647 1.00 85.62 100 VAL A C 1
ATOM 802 O O . VAL A 1 100 ? -12.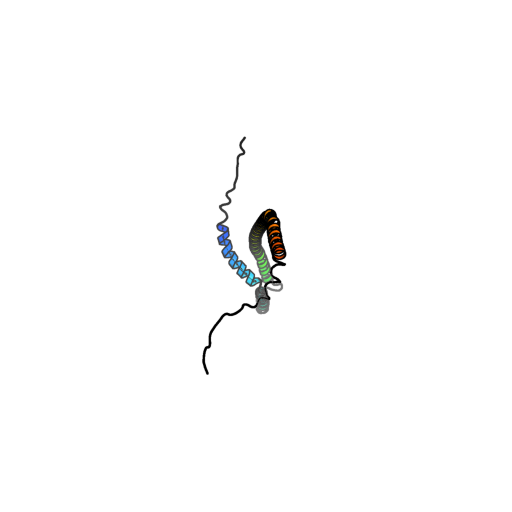738 1.822 3.534 1.00 85.62 100 VAL A O 1
ATOM 805 N N . SER A 1 101 ? -10.709 1.333 2.689 1.00 87.69 101 SER A N 1
ATOM 806 C CA . SER A 1 101 ? -10.347 0.435 3.795 1.00 87.69 101 SER A CA 1
ATOM 807 C C . SER A 1 101 ? -10.291 1.167 5.140 1.00 87.69 101 SER A C 1
ATOM 809 O O . SER A 1 101 ? -10.841 0.686 6.127 1.00 87.69 101 SER A O 1
ATOM 811 N N . LEU A 1 102 ? -9.735 2.384 5.163 1.00 89.94 102 LEU A N 1
ATOM 812 C CA . LEU A 1 102 ? -9.658 3.222 6.359 1.00 89.94 102 LEU A CA 1
ATOM 813 C C . LEU A 1 102 ? -11.043 3.619 6.869 1.00 89.94 102 LEU A C 1
ATOM 815 O O . LEU A 1 102 ? -11.274 3.642 8.078 1.00 89.94 102 LEU A O 1
ATOM 819 N N . ASP A 1 103 ? -11.971 3.942 5.971 1.00 91.38 103 ASP A N 1
ATOM 820 C CA . ASP A 1 103 ? -13.334 4.297 6.357 1.00 91.38 103 ASP A CA 1
ATOM 821 C C . ASP A 1 103 ? -14.120 3.089 6.882 1.00 91.38 103 ASP A C 1
ATOM 823 O O . ASP A 1 103 ? -14.881 3.225 7.846 1.00 91.38 103 ASP A O 1
ATOM 827 N N . GLU A 1 104 ? -13.922 1.901 6.307 1.00 91.81 104 GLU A N 1
ATOM 828 C CA . GLU A 1 104 ? -14.479 0.658 6.850 1.00 91.81 104 GLU A CA 1
ATOM 829 C C . GLU A 1 104 ? -13.914 0.337 8.235 1.00 91.81 104 GLU A C 1
ATOM 831 O O . GLU A 1 104 ? -14.685 0.049 9.153 1.00 91.81 104 GLU A O 1
ATOM 836 N N . ASP A 1 105 ? -12.601 0.452 8.420 1.00 91.50 105 ASP A N 1
ATOM 837 C CA . ASP A 1 105 ? -11.952 0.193 9.705 1.00 91.50 105 ASP A CA 1
ATOM 838 C C . ASP A 1 105 ? -12.403 1.183 10.781 1.00 91.50 105 ASP A C 1
ATOM 840 O O . ASP A 1 105 ? -12.703 0.781 11.907 1.00 91.50 105 ASP A O 1
ATOM 844 N N . ARG A 1 106 ? -12.567 2.466 10.436 1.00 92.50 106 ARG A N 1
ATOM 845 C CA . ARG A 1 106 ? -13.157 3.466 11.344 1.00 92.50 106 ARG A CA 1
ATOM 846 C C . ARG A 1 106 ? -14.579 3.097 11.756 1.00 92.50 106 ARG A C 1
ATOM 848 O O . ARG A 1 106 ? -14.921 3.217 12.932 1.00 92.50 106 ARG A O 1
ATOM 855 N N . ARG A 1 107 ? -15.414 2.650 10.810 1.00 92.94 107 ARG A N 1
ATOM 856 C CA . ARG A 1 107 ? -16.793 2.219 11.100 1.00 92.94 107 ARG A CA 1
ATOM 857 C C . ARG A 1 107 ? -16.816 0.994 12.005 1.00 92.94 107 ARG A C 1
ATOM 859 O O . ARG A 1 107 ? -17.565 0.990 12.979 1.00 92.94 107 ARG A O 1
ATOM 866 N N . ARG A 1 108 ? -15.976 -0.005 11.723 1.00 92.81 108 ARG A N 1
ATOM 867 C CA . ARG A 1 108 ? -15.831 -1.200 12.565 1.00 92.81 108 ARG A CA 1
ATOM 868 C C . ARG A 1 108 ? -15.372 -0.831 13.970 1.00 92.81 108 ARG A C 1
ATOM 870 O O . ARG A 1 108 ? -15.995 -1.253 14.932 1.00 92.81 108 ARG A O 1
ATOM 877 N N . ALA A 1 109 ? -14.355 0.019 14.103 1.00 92.62 109 ALA A N 1
ATOM 878 C CA . ALA A 1 109 ? -13.870 0.470 15.405 1.00 92.62 109 ALA A CA 1
ATOM 879 C C . ALA A 1 109 ? -14.955 1.206 16.212 1.00 92.62 109 ALA A C 1
ATOM 881 O O . ALA A 1 109 ? -15.077 0.994 17.419 1.00 92.62 109 ALA A O 1
ATOM 882 N N . ALA A 1 110 ? -15.774 2.034 15.553 1.00 92.94 110 ALA A N 1
ATOM 883 C CA . ALA A 1 110 ? -16.902 2.703 16.194 1.00 92.94 110 ALA A CA 1
ATOM 884 C C . ALA A 1 110 ? -17.974 1.710 16.684 1.00 92.94 110 ALA A C 1
ATOM 886 O O . ALA A 1 110 ? -18.462 1.863 17.802 1.00 92.94 110 ALA A O 1
ATOM 887 N N . GLN A 1 111 ? -18.297 0.683 15.888 1.00 93.44 111 GLN A N 1
ATOM 888 C CA . GLN A 1 111 ? -19.238 -0.381 16.268 1.00 93.44 111 GLN A CA 1
ATOM 889 C C . GLN A 1 111 ? -18.704 -1.223 17.430 1.00 93.44 111 GLN A C 1
ATOM 891 O O . GLN A 1 111 ? -19.374 -1.371 18.445 1.00 93.44 111 GLN A O 1
ATOM 896 N N . THR A 1 112 ? -17.455 -1.687 17.354 1.00 91.75 112 THR A N 1
ATOM 897 C CA . THR A 1 112 ? -16.834 -2.447 18.448 1.00 91.75 112 THR A CA 1
ATOM 898 C C . THR A 1 112 ? -16.831 -1.648 19.749 1.00 91.75 112 THR A C 1
ATOM 900 O O . THR A 1 112 ? -17.075 -2.200 20.825 1.00 91.75 112 THR A O 1
ATOM 903 N N . LYS A 1 113 ? -16.595 -0.331 19.671 1.00 93.31 113 LYS A N 1
ATOM 904 C CA . LYS A 1 113 ? -16.685 0.553 20.833 1.00 93.31 113 LYS A CA 1
ATOM 905 C C . LYS A 1 113 ? -18.108 0.596 21.400 1.00 93.31 113 LYS A C 1
ATOM 907 O O . LYS A 1 113 ? -18.257 0.424 22.608 1.00 93.31 113 LYS A O 1
ATOM 912 N N . SER A 1 114 ? -19.135 0.796 20.567 1.00 94.00 114 SER A N 1
ATOM 913 C CA . SER A 1 114 ? -20.526 0.822 21.045 1.00 94.00 114 SER A CA 1
ATOM 914 C C . SER A 1 114 ? -20.957 -0.507 21.654 1.00 94.00 114 SER A C 1
ATOM 916 O O . SER A 1 114 ? -21.603 -0.508 22.697 1.00 94.00 114 SER A O 1
ATOM 918 N N . ASP A 1 115 ? -20.551 -1.624 21.053 1.00 93.00 115 ASP A N 1
ATOM 919 C CA . ASP A 1 115 ? -20.881 -2.965 21.536 1.00 93.00 115 ASP A CA 1
ATOM 920 C C . ASP A 1 115 ? -20.212 -3.231 22.885 1.00 93.00 115 ASP A C 1
ATOM 922 O O . ASP A 1 115 ? -20.841 -3.743 23.808 1.00 93.00 115 ASP A O 1
ATOM 926 N N . THR A 1 116 ? -18.959 -2.801 23.046 1.00 93.69 116 THR A N 1
ATOM 927 C CA . THR A 1 116 ? -18.243 -2.906 24.324 1.00 93.69 116 THR A CA 1
ATOM 928 C C . THR A 1 116 ? -18.902 -2.045 25.402 1.00 93.69 116 THR A C 1
ATOM 930 O O . THR A 1 116 ? -19.080 -2.502 26.529 1.00 93.69 116 THR A O 1
ATOM 933 N N . GLU A 1 117 ? -19.302 -0.811 25.076 1.00 94.56 117 GLU A N 1
ATOM 934 C CA . GLU A 1 117 ? -20.031 0.055 26.009 1.00 94.56 117 GLU A CA 1
ATOM 935 C C . GLU A 1 117 ? -21.396 -0.530 26.390 1.00 94.56 117 GLU A C 1
ATOM 937 O O . GLU A 1 117 ? -21.798 -0.443 27.5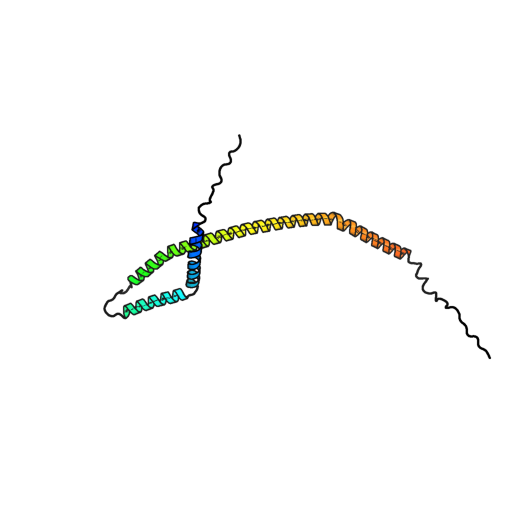51 1.00 94.56 117 GLU A O 1
ATOM 942 N N . PHE A 1 118 ? -22.099 -1.139 25.435 1.00 94.62 118 PHE A N 1
ATOM 943 C CA . PHE A 1 118 ? -23.369 -1.813 25.674 1.00 94.62 118 PHE A CA 1
ATOM 944 C C . PHE A 1 118 ? -23.188 -3.013 26.607 1.00 94.62 118 PHE A C 1
ATOM 946 O O . PHE A 1 118 ? -23.827 -3.070 27.655 1.00 94.62 118 PHE A O 1
ATOM 953 N N . LEU A 1 119 ? -22.249 -3.911 26.293 1.00 95.19 119 LEU A N 1
ATOM 954 C CA . LEU A 1 119 ? -21.931 -5.070 27.129 1.00 95.19 119 LEU A CA 1
ATOM 955 C C . LEU A 1 119 ? -21.481 -4.661 28.534 1.00 95.19 119 LEU A C 1
ATOM 957 O O . LEU A 1 119 ? -21.864 -5.305 29.505 1.00 95.19 119 LEU A O 1
ATOM 961 N N . ALA A 1 120 ? -20.711 -3.579 28.672 1.00 94.56 120 ALA A N 1
ATOM 962 C CA . ALA A 1 120 ? -20.302 -3.066 29.976 1.00 94.56 120 ALA A CA 1
ATOM 963 C C . ALA A 1 120 ? -21.496 -2.558 30.803 1.00 94.56 120 ALA A C 1
ATOM 965 O O . ALA A 1 120 ? -21.556 -2.817 32.007 1.00 94.56 120 ALA A O 1
ATOM 966 N N . ARG A 1 121 ? -22.458 -1.864 30.173 1.00 94.25 121 ARG A N 1
ATOM 967 C CA . ARG A 1 121 ? -23.691 -1.413 30.842 1.00 94.25 121 ARG A CA 1
ATOM 968 C C . ARG A 1 121 ? -24.581 -2.583 31.234 1.00 94.25 121 ARG A C 1
ATOM 970 O O . ARG A 1 121 ? -25.046 -2.614 32.369 1.00 94.25 121 ARG A O 1
ATOM 977 N N . GLU A 1 122 ? -24.771 -3.546 30.338 1.00 95.88 122 GLU A N 1
ATOM 978 C CA . GLU A 1 122 ? -25.559 -4.745 30.628 1.00 95.88 122 GLU A CA 1
ATOM 979 C C . GLU A 1 122 ? -24.919 -5.576 31.741 1.00 95.88 122 GLU A C 1
ATOM 981 O O . GLU A 1 122 ? -25.589 -5.961 32.695 1.00 95.88 122 GLU A O 1
ATOM 986 N N . LEU A 1 123 ? -23.598 -5.771 31.710 1.00 93.81 123 LEU A N 1
ATOM 987 C CA . LEU A 1 123 ? -22.878 -6.457 32.782 1.00 93.81 123 LEU A CA 1
ATOM 988 C C . LEU A 1 123 ? -23.018 -5.725 34.123 1.00 93.81 123 LEU A C 1
ATOM 990 O O . LEU A 1 123 ? -23.194 -6.368 35.158 1.00 93.81 123 LEU A O 1
ATOM 994 N N . ALA A 1 124 ? -22.955 -4.391 34.123 1.00 91.75 124 ALA A N 1
ATOM 995 C CA . ALA A 1 124 ? -23.171 -3.598 35.328 1.00 91.75 124 ALA A CA 1
ATOM 996 C C . ALA A 1 124 ? -24.605 -3.755 35.863 1.00 91.75 124 ALA A C 1
ATOM 998 O O . ALA A 1 124 ? -24.777 -3.949 37.066 1.00 91.75 124 ALA A O 1
ATOM 999 N N . ALA A 1 125 ? -25.614 -3.736 34.988 1.00 91.50 125 ALA A N 1
ATOM 1000 C CA . ALA A 1 125 ? -27.013 -3.944 35.356 1.00 91.50 125 ALA A CA 1
ATOM 1001 C C . ALA A 1 125 ? -27.251 -5.352 35.928 1.00 91.50 125 ALA A C 1
ATOM 1003 O O . ALA A 1 125 ? -27.819 -5.490 37.012 1.00 91.50 125 ALA A O 1
ATOM 1004 N N . VAL A 1 126 ? -26.735 -6.390 35.261 1.00 90.50 126 VAL A N 1
ATOM 1005 C CA . VAL A 1 126 ? -26.791 -7.783 35.733 1.00 90.50 126 VAL A CA 1
ATOM 1006 C C . VAL A 1 126 ? -26.102 -7.925 37.090 1.00 90.50 126 VAL A C 1
ATOM 1008 O O . VAL A 1 126 ? -26.645 -8.552 37.997 1.00 90.50 126 VAL A O 1
ATOM 1011 N N . ARG A 1 127 ? -24.928 -7.310 37.273 1.00 89.69 127 ARG A N 1
ATOM 1012 C CA . ARG A 1 127 ? -24.197 -7.346 38.546 1.00 89.69 127 ARG A CA 1
ATOM 1013 C C . ARG A 1 127 ? -24.991 -6.711 39.688 1.00 89.69 127 ARG A C 1
ATOM 1015 O O . ARG A 1 127 ? -24.968 -7.250 40.791 1.00 89.69 127 ARG A O 1
ATOM 1022 N N . LEU A 1 128 ? -25.662 -5.586 39.444 1.00 86.88 128 LEU A N 1
ATOM 1023 C CA . LEU A 1 128 ? -26.505 -4.931 40.449 1.00 86.88 128 LEU A CA 1
ATOM 1024 C C . LEU A 1 128 ? -27.715 -5.802 40.810 1.00 86.88 128 LEU A C 1
ATOM 1026 O O . LEU A 1 128 ? -27.952 -6.036 41.992 1.00 86.88 128 LEU A O 1
ATOM 1030 N N . ALA A 1 129 ? -28.403 -6.363 39.810 1.00 85.19 129 ALA A N 1
ATOM 1031 C CA . ALA A 1 129 ? -29.548 -7.249 40.022 1.00 85.19 129 ALA A CA 1
ATOM 1032 C C . ALA A 1 129 ? -29.180 -8.521 40.814 1.00 85.19 129 ALA A C 1
ATOM 1034 O O . ALA A 1 129 ? -29.887 -8.912 41.740 1.00 85.19 129 ALA A O 1
ATOM 1035 N N . VAL A 1 130 ? -28.042 -9.155 40.503 1.00 82.38 130 VAL A N 1
ATOM 1036 C CA . VAL A 1 130 ? -27.543 -10.320 41.259 1.00 82.38 130 VAL A CA 1
ATOM 1037 C C . VAL A 1 130 ? -27.084 -9.918 42.666 1.00 82.38 130 VAL A C 1
ATOM 1039 O O . VAL A 1 130 ? -27.332 -10.646 43.630 1.00 82.38 130 VAL A O 1
ATOM 1042 N N . GLY A 1 131 ? -26.433 -8.758 42.794 1.00 74.75 131 GLY A N 1
ATOM 1043 C CA . GLY A 1 131 ? -25.920 -8.243 44.062 1.00 74.75 131 GLY A CA 1
ATOM 1044 C C . GLY A 1 131 ? -27.006 -7.915 45.089 1.00 74.75 131 GLY A C 1
ATOM 1045 O O . GLY A 1 131 ? -26.791 -8.154 46.276 1.00 74.75 131 GLY A O 1
ATOM 1046 N N . GLU A 1 132 ? -28.166 -7.414 44.658 1.00 66.19 132 GLU A N 1
ATOM 1047 C CA . GLU A 1 132 ? -29.271 -7.074 45.564 1.00 66.19 132 GLU A CA 1
ATOM 1048 C C . GLU A 1 132 ? -30.048 -8.295 46.077 1.00 66.19 132 GLU A C 1
ATOM 1050 O O . GLU A 1 132 ? -30.488 -8.281 47.225 1.00 66.19 132 GLU A O 1
ATOM 1055 N N . THR A 1 133 ? -30.213 -9.356 45.278 1.00 62.16 133 THR A N 1
ATOM 1056 C CA . THR A 1 133 ? -31.184 -10.425 45.600 1.00 62.16 133 THR A CA 1
ATOM 1057 C C . THR A 1 133 ? -30.557 -11.774 45.956 1.00 62.16 133 THR A C 1
ATOM 1059 O O . THR A 1 133 ? -31.140 -12.532 46.728 1.00 62.16 133 THR A O 1
ATOM 1062 N N . VAL A 1 134 ? -29.375 -12.115 45.435 1.00 60.94 134 VAL A N 1
ATOM 1063 C CA . VAL A 1 134 ? -28.866 -13.493 45.568 1.00 60.94 134 VAL A CA 1
ATOM 1064 C C . VAL A 1 134 ? -27.991 -13.657 46.803 1.00 60.94 134 VAL A C 1
ATOM 1066 O O . VAL A 1 134 ? -28.215 -14.576 47.575 1.00 60.94 134 VAL A O 1
ATOM 1069 N N . THR A 1 135 ? -27.038 -12.768 47.071 1.00 73.31 135 THR A N 1
ATOM 1070 C CA . THR A 1 135 ? -26.046 -13.039 48.126 1.00 73.31 135 THR A CA 1
ATOM 1071 C C . THR A 1 135 ? -26.634 -12.948 49.532 1.00 73.31 135 THR A C 1
ATOM 1073 O O . THR A 1 135 ? -26.361 -13.808 50.361 1.00 73.31 135 THR A O 1
ATOM 1076 N N . ARG A 1 136 ? -27.455 -11.934 49.825 1.00 72.94 136 ARG A N 1
ATOM 1077 C CA . ARG A 1 136 ? -27.951 -11.708 51.191 1.00 72.94 136 ARG A CA 1
ATOM 1078 C C . ARG A 1 136 ? -28.972 -12.759 51.619 1.00 72.94 136 ARG A C 1
ATOM 1080 O O . ARG A 1 136 ? -28.833 -13.335 52.694 1.00 72.94 136 ARG A O 1
ATOM 1087 N N . ASP A 1 137 ? -29.979 -13.008 50.790 1.00 75.56 137 ASP A N 1
ATOM 1088 C CA . ASP A 1 137 ? -31.083 -13.896 51.160 1.00 75.56 137 ASP A CA 1
ATOM 1089 C C . ASP A 1 137 ? -30.716 -15.374 51.032 1.00 75.56 137 ASP A C 1
ATOM 1091 O O . ASP A 1 137 ? -31.246 -16.192 51.782 1.00 75.56 137 ASP A O 1
ATOM 1095 N N . TYR A 1 138 ? -29.803 -15.723 50.117 1.00 77.94 138 TYR A N 1
ATOM 1096 C CA . TYR A 1 138 ? -29.286 -17.085 49.993 1.00 77.94 138 TYR A CA 1
ATOM 1097 C C . TYR A 1 138 ? -28.315 -17.429 51.125 1.00 77.94 138 TYR A C 1
ATOM 1099 O O . TYR A 1 138 ? -28.531 -18.439 51.784 1.00 77.94 138 TYR A O 1
ATOM 1107 N N . LEU A 1 139 ? -27.302 -16.585 51.417 1.00 80.44 139 LEU A N 1
ATOM 1108 C CA . LEU A 1 139 ? -26.399 -16.853 52.551 1.00 80.44 139 LEU A CA 1
ATOM 1109 C C . LEU A 1 139 ? -27.179 -16.954 53.856 1.00 80.44 139 LEU A C 1
ATOM 1111 O O . LEU A 1 139 ? -26.855 -17.794 54.684 1.00 80.44 139 LEU A O 1
ATOM 1115 N N . ARG A 1 140 ? -28.191 -16.100 54.047 1.00 84.50 140 ARG A N 1
ATOM 1116 C CA . ARG A 1 140 ? -29.014 -16.138 55.254 1.00 84.50 140 ARG A CA 1
ATOM 1117 C C . ARG A 1 140 ? -29.799 -17.442 55.363 1.00 84.50 140 ARG A C 1
ATOM 1119 O O . ARG A 1 140 ? -29.737 -18.070 56.406 1.00 84.50 140 ARG A O 1
ATOM 1126 N N . ARG A 1 141 ? -30.471 -17.872 54.289 1.00 86.69 141 ARG A N 1
ATOM 1127 C CA . ARG A 1 141 ? -31.209 -19.145 54.272 1.00 86.69 141 ARG A CA 1
ATOM 1128 C C . ARG A 1 141 ? -30.308 -20.358 54.481 1.00 86.69 141 ARG A C 1
ATOM 1130 O O . ARG A 1 141 ? -30.701 -21.262 55.203 1.00 86.69 141 ARG A O 1
ATOM 1137 N N . GLU A 1 142 ? -29.122 -20.368 53.882 1.00 90.62 142 GLU A N 1
ATOM 1138 C CA . GLU A 1 142 ? -28.172 -21.471 54.047 1.00 90.62 142 GLU A CA 1
ATOM 1139 C C . GLU A 1 142 ? -27.597 -21.507 55.469 1.00 90.62 142 GLU A C 1
ATOM 1141 O O . GLU A 1 142 ? -27.500 -22.570 56.072 1.00 90.62 142 GLU A O 1
ATOM 1146 N N . LEU A 1 143 ? -27.264 -20.342 56.039 1.00 89.81 143 LEU A N 1
ATOM 1147 C CA . LEU A 1 143 ? -26.833 -20.238 57.435 1.00 89.81 143 LEU A CA 1
ATOM 1148 C C . LEU A 1 143 ? -27.934 -20.680 58.403 1.00 89.81 143 LEU A C 1
ATOM 1150 O O . LEU A 1 143 ? -27.631 -21.432 59.323 1.00 89.81 143 LEU A O 1
ATOM 1154 N N . ASP A 1 144 ? -29.179 -20.245 58.191 1.00 92.56 144 ASP A N 1
ATOM 1155 C CA . ASP A 1 144 ? -30.326 -20.640 59.016 1.00 92.56 144 ASP A CA 1
ATOM 1156 C C . ASP A 1 144 ? -30.578 -22.156 58.899 1.00 92.56 144 ASP A C 1
ATOM 1158 O O . ASP A 1 144 ? -30.697 -22.833 59.915 1.00 92.56 144 ASP A O 1
ATOM 1162 N N . GLY A 1 145 ? -30.545 -22.718 57.684 1.00 93.06 145 GLY A N 1
ATOM 1163 C CA . GLY A 1 145 ? -30.714 -24.158 57.460 1.00 93.06 145 GLY A CA 1
ATOM 1164 C C . GLY A 1 145 ? -29.618 -25.014 58.104 1.00 93.06 145 GLY A C 1
ATOM 1165 O O . GLY A 1 145 ? -29.917 -26.023 58.740 1.00 93.06 145 GLY A O 1
ATOM 1166 N N . LEU A 1 146 ? -28.351 -24.598 58.003 1.00 93.81 146 LEU A N 1
ATOM 1167 C CA . LEU A 1 146 ? -27.240 -25.276 58.683 1.00 93.81 146 LEU A CA 1
ATOM 1168 C C . LEU A 1 146 ? -27.340 -25.155 60.210 1.00 93.81 146 LEU A C 1
ATOM 1170 O O . LEU A 1 146 ? -26.980 -26.088 60.928 1.00 93.81 146 LEU A O 1
ATOM 1174 N N . LEU A 1 147 ? -27.798 -24.008 60.718 1.00 93.38 147 LEU A N 1
ATOM 1175 C CA . LEU A 1 147 ? -27.975 -23.770 62.149 1.00 93.38 147 LEU A CA 1
ATOM 1176 C C . LEU A 1 147 ? -29.097 -24.649 62.712 1.00 93.38 147 LEU A C 1
ATOM 1178 O O . LEU A 1 147 ? -28.891 -25.281 63.748 1.00 93.38 147 LEU A O 1
ATOM 1182 N N . ASP A 1 148 ? -30.223 -24.749 62.005 1.00 94.38 148 ASP A N 1
ATOM 1183 C CA . ASP A 1 148 ? -31.332 -25.643 62.346 1.00 94.38 148 ASP A CA 1
ATOM 1184 C C . ASP A 1 148 ? -30.886 -27.110 62.339 1.00 94.38 148 ASP A C 1
ATOM 1186 O O . ASP A 1 148 ? -31.154 -27.835 63.294 1.00 94.38 148 ASP A O 1
ATOM 1190 N N . GLU A 1 149 ? -30.112 -27.545 61.338 1.00 93.19 149 GLU A N 1
ATOM 1191 C CA . GLU A 1 149 ? -29.581 -28.913 61.296 1.00 93.19 149 GLU A CA 1
ATOM 1192 C C . GLU A 1 149 ? -28.637 -29.215 62.476 1.00 93.19 149 GLU A C 1
ATOM 1194 O O . GLU A 1 149 ? -28.685 -30.301 63.063 1.00 93.19 149 GLU A O 1
ATOM 1199 N N . LEU A 1 150 ? -27.772 -28.270 62.861 1.00 90.44 150 LEU A N 1
ATOM 1200 C CA . LEU A 1 150 ? -26.905 -28.437 64.031 1.00 90.44 150 LEU A CA 1
ATOM 1201 C C . LEU A 1 150 ? -27.696 -28.449 65.343 1.00 90.44 150 LEU A C 1
ATOM 1203 O O . LEU A 1 150 ? -27.367 -29.237 66.235 1.00 90.44 150 LEU A O 1
ATOM 1207 N N . LEU A 1 151 ? -28.723 -27.603 65.466 1.00 91.06 151 LEU A N 1
ATOM 1208 C CA . LEU A 1 151 ? -29.626 -27.597 66.615 1.00 91.06 151 LEU A CA 1
ATOM 1209 C C . LEU A 1 151 ? -30.391 -28.916 66.726 1.00 91.06 151 LEU A C 1
ATOM 1211 O O . LEU A 1 151 ? -30.423 -29.485 67.816 1.00 91.06 151 LEU A O 1
ATOM 1215 N N . ASP A 1 152 ? -30.915 -29.445 65.622 1.00 91.25 152 ASP A N 1
ATOM 1216 C CA . ASP A 1 152 ? -31.591 -30.744 65.587 1.00 91.25 152 ASP A CA 1
ATOM 1217 C C . ASP A 1 152 ? -30.642 -31.883 65.962 1.00 91.25 152 ASP A C 1
ATOM 1219 O O . ASP A 1 152 ? -31.012 -32.764 66.734 1.00 91.25 152 ASP A O 1
ATOM 1223 N N . ARG A 1 153 ? -29.382 -31.860 65.511 1.00 87.75 153 ARG A N 1
ATOM 1224 C CA . ARG A 1 153 ? -28.378 -32.860 65.921 1.00 87.75 153 ARG A CA 1
ATOM 1225 C C . ARG A 1 153 ? -28.003 -32.763 67.400 1.00 87.75 153 ARG A C 1
ATOM 1227 O O . ARG A 1 153 ? -27.766 -33.792 68.034 1.00 87.75 153 ARG A O 1
ATOM 1234 N N . LEU A 1 154 ? -27.931 -31.556 67.961 1.00 82.25 154 LEU A N 1
ATOM 1235 C CA . LEU A 1 154 ? -27.699 -31.344 69.394 1.00 82.25 154 LEU A CA 1
ATOM 1236 C C . LEU A 1 154 ? -28.912 -31.775 70.228 1.00 82.25 154 LEU A C 1
ATOM 1238 O O . LEU A 1 154 ? -28.739 -32.391 71.277 1.00 82.25 154 LEU A O 1
ATOM 1242 N N . ALA A 1 155 ? -30.126 -31.510 69.742 1.00 81.44 155 ALA A N 1
ATOM 1243 C CA . ALA A 1 155 ? -31.371 -31.959 70.356 1.00 81.44 155 ALA A CA 1
ATOM 1244 C C . ALA A 1 155 ? -31.536 -33.488 70.265 1.00 81.44 155 ALA A C 1
ATOM 1246 O O . ALA A 1 155 ? -31.978 -34.121 71.224 1.00 81.44 155 ALA A O 1
ATOM 1247 N N . ALA A 1 156 ? -31.110 -34.097 69.155 1.00 72.56 156 ALA A N 1
ATOM 1248 C CA . ALA A 1 156 ? -31.109 -35.543 68.946 1.00 72.56 156 ALA A CA 1
ATOM 1249 C C . ALA A 1 156 ? -29.986 -36.271 69.720 1.00 72.56 156 ALA A C 1
ATOM 1251 O O . ALA A 1 156 ? -30.069 -37.478 69.964 1.00 72.56 156 ALA A O 1
ATOM 1252 N N . GLY A 1 157 ? -28.940 -35.565 70.159 1.00 56.53 157 GLY A N 1
ATOM 1253 C CA . GLY A 1 157 ? -27.805 -36.136 70.889 1.00 56.53 157 GLY A CA 1
ATOM 1254 C C . GLY A 1 157 ? -27.794 -35.780 72.377 1.00 56.53 157 GLY A C 1
ATOM 1255 O O . GLY A 1 157 ? -27.002 -34.931 72.785 1.00 56.53 157 GLY A O 1
ATOM 1256 N N . PRO A 1 158 ? -28.575 -36.487 73.220 1.00 56.47 158 PRO A N 1
ATOM 1257 C CA . PRO A 1 158 ? -28.027 -37.636 73.958 1.00 56.47 158 PRO A CA 1
ATOM 1258 C C . PRO A 1 158 ? -28.909 -38.903 73.936 1.00 56.47 158 PRO A C 1
ATOM 1260 O O . PRO A 1 158 ? -28.595 -39.856 74.647 1.00 56.47 158 PRO A O 1
ATOM 1263 N N . ALA A 1 159 ? -29.981 -38.953 73.139 1.00 54.88 159 ALA A N 1
ATOM 1264 C CA . ALA A 1 159 ? -30.958 -40.045 73.215 1.00 54.88 159 ALA A CA 1
ATOM 1265 C C . ALA A 1 159 ? -30.538 -41.335 72.474 1.00 54.88 159 ALA A C 1
ATOM 1267 O O . ALA A 1 159 ? -30.883 -42.425 72.922 1.00 54.88 159 ALA A O 1
ATOM 1268 N N . GLU A 1 160 ? -29.738 -41.258 71.401 1.00 53.56 160 GLU A N 1
ATOM 1269 C CA . GLU A 1 160 ? -29.420 -42.451 70.588 1.00 53.56 160 GLU A CA 1
ATOM 1270 C C . GLU A 1 160 ? -28.105 -43.174 70.929 1.00 53.56 160 GLU A C 1
ATOM 1272 O O . GLU A 1 160 ? -27.925 -44.332 70.555 1.00 53.56 160 GLU A O 1
ATOM 1277 N N . ARG A 1 161 ? -27.200 -42.587 71.727 1.00 49.12 161 ARG A N 1
ATOM 1278 C CA . ARG A 1 161 ? -25.976 -43.303 72.162 1.00 49.12 161 ARG A CA 1
ATOM 1279 C C . ARG A 1 161 ? -26.243 -44.442 73.161 1.00 49.12 161 ARG A C 1
ATOM 1281 O O . ARG A 1 161 ? -25.337 -45.229 73.420 1.00 49.12 161 ARG A O 1
ATOM 1288 N N . GLY A 1 162 ? -27.463 -44.554 73.692 1.00 49.41 162 GLY A N 1
ATOM 1289 C CA . GLY A 1 162 ? -27.883 -45.628 74.601 1.00 49.41 162 GLY A CA 1
ATOM 1290 C C . GLY A 1 162 ? -28.640 -46.793 73.949 1.00 49.41 162 GLY A C 1
ATOM 1291 O O . GLY A 1 162 ? -28.863 -47.795 74.620 1.00 49.41 162 GLY A O 1
ATOM 1292 N N . ALA A 1 163 ? -29.038 -46.697 72.674 1.00 49.22 163 ALA A N 1
ATOM 1293 C CA . ALA A 1 163 ? -29.990 -47.645 72.074 1.00 49.22 163 ALA A CA 1
ATOM 1294 C C . ALA A 1 163 ? -29.352 -48.779 71.243 1.00 49.22 163 ALA A C 1
ATOM 1296 O O . ALA A 1 163 ? -30.042 -49.720 70.865 1.00 49.22 163 ALA A O 1
ATOM 1297 N 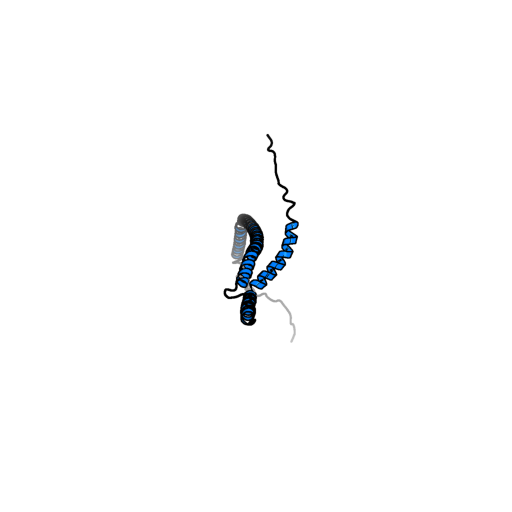N . SER A 1 164 ? -28.036 -48.750 70.997 1.00 47.56 164 SER A N 1
ATOM 1298 C CA . SER A 1 164 ? -27.333 -49.754 70.173 1.00 47.56 164 SER A CA 1
ATOM 1299 C C . SER A 1 164 ? -26.638 -50.870 70.982 1.00 47.56 164 SER A C 1
ATOM 1301 O O . SER A 1 164 ? -25.614 -51.398 70.545 1.00 47.56 164 SER A O 1
ATOM 1303 N N . SER A 1 165 ? -27.155 -51.240 72.162 1.00 49.72 165 SER A N 1
ATOM 1304 C CA . SER A 1 165 ? -26.669 -52.403 72.940 1.00 49.72 165 SER A CA 1
ATOM 1305 C C . SER A 1 165 ? -27.732 -53.470 73.242 1.00 49.72 165 SER A C 1
ATOM 1307 O O . SER A 1 165 ? -27.414 -54.484 73.864 1.00 49.72 165 SER A O 1
ATOM 1309 N N . ALA A 1 166 ? -28.974 -53.312 72.777 1.00 50.34 166 ALA A N 1
ATOM 1310 C CA . ALA A 1 166 ? -30.015 -54.316 72.982 1.00 50.34 166 ALA A CA 1
ATOM 1311 C C . ALA A 1 166 ? -30.029 -55.337 71.831 1.00 50.34 166 ALA A C 1
ATOM 1313 O O . ALA A 1 166 ? -30.648 -55.128 70.790 1.00 50.34 166 ALA A O 1
ATOM 1314 N N . VAL A 1 167 ? -29.325 -56.452 72.037 1.00 57.31 167 VAL A N 1
ATOM 1315 C CA . VAL A 1 167 ? -29.442 -57.679 71.232 1.00 57.31 167 VAL A CA 1
ATOM 1316 C C . VAL A 1 167 ? -30.900 -58.180 71.294 1.00 57.31 167 VAL A C 1
ATOM 1318 O O . VAL A 1 167 ? -31.413 -58.346 72.404 1.00 57.31 167 VAL A O 1
ATOM 1321 N N . PRO A 1 168 ? -31.591 -58.427 70.163 1.00 56.12 168 PRO A N 1
ATOM 1322 C CA . PRO A 1 168 ? -32.960 -58.932 70.188 1.00 56.12 168 PRO A CA 1
ATOM 1323 C C . PRO A 1 168 ? -33.000 -60.435 70.523 1.00 56.12 168 PRO A C 1
ATOM 1325 O O . PRO A 1 168 ? -32.123 -61.180 70.079 1.00 56.12 168 PRO A O 1
ATOM 1328 N N . PRO A 1 169 ? -34.014 -60.914 71.270 1.00 61.62 169 PRO A N 1
ATOM 1329 C CA . PRO A 1 169 ? -34.203 -62.335 71.514 1.00 61.62 169 PRO A CA 1
ATOM 1330 C C . PRO A 1 169 ? -34.926 -62.960 70.317 1.00 61.62 169 PRO A C 1
ATOM 1332 O O . PRO A 1 169 ? -36.080 -62.629 70.041 1.00 61.62 169 PRO A O 1
ATOM 1335 N N . GLU A 1 170 ? -34.263 -63.875 69.609 1.00 55.66 170 GLU A N 1
ATOM 1336 C CA . GLU A 1 170 ? -34.963 -64.755 68.677 1.00 55.66 170 GLU A CA 1
ATOM 1337 C C . GLU A 1 170 ? -35.720 -65.842 69.443 1.00 55.66 170 GLU A C 1
ATOM 1339 O O . GLU A 1 170 ? -35.208 -66.518 70.339 1.00 55.66 170 GLU A O 1
ATOM 1344 N N . LEU A 1 171 ? -36.989 -65.951 69.076 1.00 51.59 171 LEU A N 1
ATOM 1345 C CA . LEU A 1 171 ? -37.986 -66.850 69.613 1.00 51.59 171 LEU A CA 1
ATOM 1346 C C . LEU A 1 171 ? -37.848 -68.248 68.995 1.00 51.59 171 LEU A C 1
ATOM 1348 O O . LEU A 1 171 ? -37.769 -68.398 67.784 1.00 51.59 171 LEU A O 1
ATOM 1352 N N . THR A 1 172 ? -37.978 -69.255 69.858 1.00 51.56 172 THR A N 1
ATOM 1353 C CA . THR A 1 172 ? -38.862 -70.414 69.646 1.00 51.56 172 THR A CA 1
ATOM 1354 C C . THR A 1 172 ? -38.640 -71.283 68.400 1.00 51.56 172 THR A C 1
ATOM 1356 O O . THR A 1 172 ? -39.107 -70.969 67.314 1.00 51.56 172 THR A O 1
ATOM 1359 N N . SER A 1 173 ? -38.145 -72.508 68.603 1.00 46.06 173 SER A N 1
ATOM 1360 C CA . SER A 1 173 ? -38.821 -73.758 68.179 1.00 46.06 173 SER A CA 1
ATOM 1361 C C . SER A 1 173 ? -37.915 -74.968 68.474 1.00 46.06 173 SER A C 1
ATOM 1363 O O . SER A 1 173 ? -36.754 -75.016 68.104 1.00 46.06 173 SER A O 1
ATOM 1365 N N . LEU A 1 174 ? -38.336 -75.872 69.359 1.00 51.75 174 LEU A N 1
ATOM 1366 C CA . LEU A 1 174 ? -39.062 -77.094 68.994 1.00 51.75 174 LEU A CA 1
ATOM 1367 C C . LEU A 1 174 ? -38.133 -78.208 68.469 1.00 51.75 174 LEU A C 1
ATOM 1369 O O . LEU A 1 174 ? -38.055 -78.449 67.270 1.00 51.75 174 LEU A O 1
ATOM 1373 N N . HIS A 1 175 ? -37.538 -78.993 69.371 1.00 53.06 175 HIS A N 1
ATOM 1374 C CA . HIS A 1 175 ? -37.352 -80.412 69.068 1.00 53.06 175 HIS A CA 1
ATOM 1375 C C . HIS A 1 175 ? -37.546 -81.292 70.304 1.00 53.06 175 HIS A C 1
ATOM 1377 O O . HIS A 1 175 ? -36.688 -81.457 71.165 1.00 53.06 175 HIS A O 1
ATOM 1383 N N . ARG A 1 176 ? -38.764 -81.820 70.363 1.00 58.22 176 ARG A N 1
ATOM 1384 C CA . ARG A 1 176 ? -39.151 -83.061 71.017 1.00 58.22 176 ARG A CA 1
ATOM 1385 C C . ARG A 1 176 ? -38.552 -84.215 70.208 1.00 58.22 176 ARG A C 1
ATOM 1387 O O . ARG A 1 176 ? -38.936 -84.343 69.055 1.00 58.22 176 ARG A O 1
ATOM 1394 N N . ASP A 1 177 ? -37.731 -85.054 70.828 1.00 54.38 177 ASP A N 1
ATOM 1395 C CA . ASP A 1 177 ? -37.775 -86.525 70.709 1.00 54.38 177 ASP A CA 1
ATOM 1396 C C . ASP A 1 177 ? -36.829 -87.104 71.778 1.00 54.38 177 ASP A C 1
ATOM 1398 O O . ASP A 1 177 ? -35.686 -86.680 71.891 1.00 54.38 177 ASP A O 1
ATOM 1402 N N . ARG A 1 178 ? -37.376 -87.715 72.835 1.00 54.47 178 ARG A N 1
ATOM 1403 C CA . ARG A 1 178 ? -37.597 -89.163 73.024 1.00 54.47 178 ARG A CA 1
ATOM 1404 C C . ARG A 1 178 ? -36.305 -89.968 73.211 1.00 54.47 178 ARG A C 1
ATOM 1406 O O . ARG A 1 178 ? -35.524 -90.094 72.284 1.00 54.47 178 ARG A O 1
ATOM 1413 N N . THR A 1 179 ? -36.269 -90.594 74.394 1.00 54.53 179 THR A N 1
ATOM 1414 C CA . THR A 1 179 ? -35.660 -91.894 74.751 1.00 54.53 179 THR A CA 1
ATOM 1415 C C . THR A 1 179 ? -34.162 -92.056 74.586 1.00 54.53 179 THR A C 1
ATOM 1417 O O . THR A 1 179 ? -33.695 -92.106 73.432 1.00 54.53 179 THR A O 1
#

Foldseek 3Di:
DDDDDDDDDDPPPPDPVCVVCCVVVVVVVVVVCVCVVPCVVVVVVVVVVVVVVCVQVVPPPCNVAPPVRVVVVVVVVVVVVVVVVVVVVVVVVVVVVVVVVVVVVVVVVVVVVVVVVVVVVVVVVVCVVCVPPPPPVVVVVVVVVVVVVVVVVVVVPPPPVPPPPDDDDDDDDDDDDDD

Secondary structure (DSSP, 8-state):
------------SSSSHHHHHHHHHHHHHHHHHHHHHSTHHHHHHHHHHHHHHHHHHH-TTT-SS-TTTHHHHHHHHHHHHHHHHHHHHHHHHHHHHHHHHHHHHHHHHHHHHHHHHHHHHHHHHHHHHHHHHTHHHHHHHHHHHHHHHHHHHHHHTTTSTTSTT--------------